Protein AF-A0A950FLW5-F1 (afdb_monomer_lite)

Secondary structure (DSSP, 8-state):
--HHHHHHHHHHHHHHHHHTT--GGGGGPBPTTTT-BHHHHHHHHHHHHHHHHHHHH-HHHHHHHHHHHHHHHHTT--HHHHHHHHTT--

Structure (mmCIF, N/CA/C/O backbone):
data_AF-A0A950FLW5-F1
#
_entry.id   AF-A0A950FLW5-F1
#
loop_
_atom_site.group_PDB
_atom_site.id
_atom_site.type_symbol
_atom_site.label_atom_id
_atom_site.label_alt_id
_atom_site.label_comp_id
_atom_site.label_asym_id
_atom_site.label_entity_id
_atom_site.label_seq_id
_atom_site.pdbx_PDB_ins_code
_atom_site.Cartn_x
_atom_site.Cartn_y
_atom_site.Cartn_z
_atom_site.occupancy
_atom_site.B_iso_or_equiv
_atom_site.auth_seq_id
_atom_site.auth_comp_id
_atom_site.auth_asym_id
_atom_site.auth_atom_id
_atom_site.pdbx_PDB_model_num
ATOM 1 N N . MET A 1 1 ? 15.180 -16.975 -12.185 1.00 68.38 1 MET A N 1
ATOM 2 C CA . MET A 1 1 ? 14.369 -15.909 -11.557 1.00 68.38 1 MET A CA 1
ATOM 3 C C . MET A 1 1 ? 15.144 -15.337 -10.381 1.00 68.38 1 MET A C 1
ATOM 5 O O . MET A 1 1 ? 15.981 -16.052 -9.845 1.00 68.38 1 MET A O 1
ATOM 9 N N . LEU A 1 2 ? 14.920 -14.068 -10.029 1.00 92.69 2 LEU A N 1
ATOM 10 C CA . LEU A 1 2 ? 15.511 -13.457 -8.831 1.00 92.69 2 LEU A CA 1
ATOM 11 C C . LEU A 1 2 ? 14.867 -14.078 -7.585 1.00 92.69 2 LEU A C 1
ATOM 13 O O . LEU A 1 2 ? 13.646 -14.216 -7.563 1.00 92.69 2 LEU A O 1
ATOM 17 N N . GLN A 1 3 ? 15.661 -14.433 -6.572 1.00 96.69 3 GLN A N 1
ATOM 18 C CA . GLN A 1 3 ? 15.159 -15.077 -5.350 1.00 96.69 3 GLN A CA 1
ATOM 19 C C . GLN A 1 3 ? 14.071 -14.231 -4.675 1.00 96.69 3 GLN A C 1
ATOM 21 O O . GLN A 1 3 ? 13.026 -14.751 -4.321 1.00 96.69 3 GLN A O 1
ATOM 26 N N . GLN A 1 4 ? 14.250 -12.911 -4.644 1.00 94.75 4 GLN A N 1
ATOM 27 C CA . GLN A 1 4 ? 13.293 -11.963 -4.070 1.00 94.75 4 GLN A CA 1
ATOM 28 C C . GLN A 1 4 ? 11.917 -12.013 -4.745 1.00 94.75 4 GLN A C 1
ATOM 30 O O . GLN A 1 4 ? 10.908 -11.801 -4.087 1.00 94.75 4 GLN A O 1
ATOM 35 N N . ALA A 1 5 ? 11.860 -12.289 -6.052 1.00 93.00 5 ALA A N 1
ATOM 36 C CA . ALA A 1 5 ? 10.586 -12.413 -6.759 1.00 93.00 5 ALA A CA 1
ATOM 37 C C . ALA A 1 5 ? 9.868 -13.727 -6.410 1.00 93.00 5 ALA A C 1
ATOM 39 O O . ALA A 1 5 ? 8.643 -13.757 -6.369 1.00 93.00 5 ALA A O 1
ATOM 40 N N . ILE A 1 6 ? 10.632 -14.797 -6.158 1.00 97.00 6 ILE A N 1
ATOM 41 C CA . ILE A 1 6 ? 10.093 -16.085 -5.703 1.00 97.00 6 ILE A CA 1
ATOM 42 C C . ILE A 1 6 ? 9.584 -15.950 -4.266 1.00 97.00 6 ILE A C 1
ATOM 44 O O . ILE A 1 6 ? 8.467 -16.366 -3.979 1.00 97.00 6 ILE A O 1
ATOM 48 N N . ASP A 1 7 ? 10.371 -15.326 -3.389 1.00 97.62 7 ASP A N 1
ATOM 49 C CA . ASP A 1 7 ? 9.999 -15.111 -1.989 1.00 97.62 7 ASP A CA 1
ATOM 50 C C . ASP A 1 7 ? 8.750 -14.226 -1.888 1.00 97.62 7 ASP A C 1
ATOM 52 O O . ASP A 1 7 ? 7.796 -14.595 -1.215 1.00 97.62 7 ASP A O 1
ATOM 56 N N . PHE A 1 8 ? 8.690 -13.123 -2.646 1.00 95.12 8 PHE A N 1
ATOM 57 C CA . PHE A 1 8 ? 7.510 -12.253 -2.689 1.00 95.12 8 PHE A CA 1
ATOM 58 C C . PHE A 1 8 ? 6.240 -12.995 -3.134 1.00 95.12 8 PHE A C 1
ATOM 60 O O . PHE A 1 8 ? 5.159 -12.758 -2.591 1.00 95.12 8 PHE A O 1
ATOM 67 N N . GLN A 1 9 ? 6.360 -13.899 -4.113 1.00 96.12 9 GLN A N 1
ATOM 68 C CA . GLN A 1 9 ? 5.242 -14.739 -4.540 1.00 96.12 9 GLN A CA 1
ATOM 69 C C . GLN A 1 9 ? 4.799 -15.678 -3.412 1.00 96.12 9 GLN A C 1
ATOM 71 O O . GLN A 1 9 ? 3.617 -15.704 -3.084 1.00 96.12 9 GLN A O 1
ATOM 76 N N . ALA A 1 10 ? 5.737 -16.406 -2.801 1.00 98.06 10 ALA A N 1
ATOM 77 C CA . ALA A 1 10 ? 5.435 -17.340 -1.721 1.00 98.06 10 ALA A CA 1
ATOM 78 C C . ALA A 1 10 ? 4.784 -16.637 -0.516 1.00 98.06 10 ALA A C 1
ATOM 80 O O . ALA A 1 10 ? 3.769 -17.103 -0.004 1.00 98.06 10 ALA A O 1
ATOM 81 N N . GLU A 1 11 ? 5.308 -15.477 -0.113 1.00 97.44 11 GLU A N 1
ATOM 82 C CA . GLU A 1 11 ? 4.740 -14.652 0.961 1.00 97.44 11 GLU A CA 1
ATOM 83 C C . GLU A 1 11 ? 3.328 -14.149 0.618 1.00 97.44 11 GLU A C 1
ATOM 85 O O . GLU A 1 11 ? 2.451 -14.111 1.483 1.00 97.44 11 GLU A O 1
ATOM 90 N N . SER A 1 12 ? 3.081 -13.791 -0.647 1.00 97.00 12 SER A N 1
ATOM 91 C CA . SER A 1 12 ? 1.753 -13.368 -1.114 1.00 97.00 12 SER A CA 1
ATOM 92 C C . SER A 1 12 ? 0.740 -14.516 -1.083 1.00 97.00 12 SER A C 1
ATOM 94 O O . SER A 1 12 ? -0.401 -14.305 -0.665 1.00 97.00 12 SER A O 1
ATOM 96 N N . ASP A 1 13 ? 1.151 -15.724 -1.473 1.00 98.19 13 ASP A N 1
ATOM 97 C CA . ASP A 1 13 ? 0.306 -16.923 -1.436 1.00 98.19 13 ASP A CA 1
ATOM 98 C C . ASP A 1 13 ? -0.033 -17.324 0.012 1.00 98.19 13 ASP A C 1
ATOM 100 O O . ASP A 1 13 ? -1.185 -17.639 0.326 1.00 98.19 13 ASP A O 1
ATOM 104 N N . GLU A 1 14 ? 0.940 -17.257 0.926 1.00 98.25 14 GLU A N 1
ATOM 105 C CA . GLU A 1 14 ? 0.713 -17.499 2.356 1.00 98.25 14 GLU A CA 1
ATOM 106 C C . GLU A 1 14 ? -0.229 -16.458 2.975 1.00 98.25 14 GLU A C 1
ATOM 108 O O . GLU A 1 14 ? -1.136 -16.811 3.739 1.00 98.25 14 GLU A O 1
ATOM 113 N N . LEU A 1 15 ? -0.053 -15.180 2.622 1.00 97.12 15 LEU A N 1
ATOM 114 C CA . LEU A 1 15 ? -0.939 -14.108 3.064 1.00 97.12 15 LEU A CA 1
ATOM 115 C C . LEU A 1 15 ? -2.367 -14.330 2.553 1.00 97.12 15 LEU A C 1
ATOM 117 O O . LEU A 1 15 ? -3.313 -14.224 3.334 1.00 97.12 15 LEU A O 1
ATOM 121 N N . LEU A 1 16 ? -2.541 -14.688 1.278 1.00 97.56 16 LEU A N 1
ATOM 122 C CA . LEU A 1 16 ? -3.854 -14.993 0.710 1.00 97.56 16 LEU A CA 1
ATOM 123 C C . LEU A 1 16 ? -4.540 -16.136 1.473 1.00 97.56 16 LEU A C 1
ATOM 125 O O . LEU A 1 16 ? -5.674 -15.974 1.921 1.00 97.56 16 LEU A O 1
ATOM 129 N N . ALA A 1 17 ? -3.833 -17.242 1.715 1.00 98.06 17 ALA A N 1
ATOM 130 C CA . ALA A 1 17 ? -4.367 -18.394 2.445 1.00 98.06 17 ALA A CA 1
ATOM 131 C C . ALA A 1 17 ? -4.775 -18.073 3.900 1.00 98.06 17 ALA A C 1
ATOM 133 O O . ALA A 1 17 ? -5.616 -18.767 4.487 1.00 98.06 17 ALA A O 1
ATOM 134 N N . LEU A 1 18 ? -4.176 -17.043 4.511 1.00 96.25 18 LEU A N 1
ATOM 135 C CA . LEU A 1 18 ? -4.596 -16.511 5.808 1.00 96.25 18 LEU A CA 1
ATOM 136 C C . LEU A 1 18 ? -5.882 -15.681 5.685 1.00 96.25 18 LEU A C 1
ATOM 138 O O . LEU A 1 18 ? -6.794 -15.850 6.497 1.00 96.25 18 LEU A O 1
ATOM 142 N N . LEU A 1 19 ? -5.957 -14.802 4.681 1.00 96.38 19 LEU A N 1
ATOM 143 C CA . LEU A 1 19 ? -7.084 -13.892 4.456 1.00 96.38 19 LEU A CA 1
ATOM 144 C C . LEU A 1 19 ? -8.361 -14.624 4.021 1.00 96.38 19 LEU A C 1
ATOM 146 O O . LEU A 1 19 ? -9.448 -14.235 4.436 1.00 96.38 19 LEU A O 1
ATOM 150 N N . GLU A 1 20 ? -8.247 -15.719 3.267 1.00 97.06 20 GLU A N 1
ATOM 151 C CA . GLU A 1 20 ? -9.386 -16.543 2.823 1.00 97.06 20 GLU A CA 1
ATOM 152 C C . GLU A 1 20 ? -10.200 -17.154 3.975 1.00 97.06 20 GLU A C 1
ATOM 154 O O . GLU A 1 20 ? -11.331 -17.600 3.786 1.00 97.06 20 GLU A O 1
ATOM 159 N N . ARG A 1 21 ? -9.642 -17.180 5.189 1.00 96.06 21 ARG A N 1
ATOM 160 C CA . ARG A 1 21 ? -10.303 -17.715 6.388 1.00 96.06 21 ARG A CA 1
ATOM 161 C C . ARG A 1 21 ? -11.162 -16.678 7.112 1.00 96.06 21 ARG A C 1
ATOM 163 O O . ARG A 1 21 ? -11.816 -17.025 8.095 1.00 96.06 21 ARG A O 1
ATOM 170 N N . LEU A 1 22 ? -11.101 -15.417 6.690 1.00 97.00 22 LEU A N 1
ATOM 171 C CA . LEU A 1 22 ? -11.776 -14.300 7.339 1.00 97.00 22 LEU A CA 1
ATOM 172 C C . LEU A 1 22 ? -13.200 -14.137 6.808 1.00 97.00 22 LEU A C 1
ATOM 174 O O . LEU A 1 22 ? -13.451 -14.241 5.610 1.00 97.00 22 LEU A O 1
ATOM 178 N N . ASN A 1 23 ? -14.131 -13.816 7.703 1.00 97.25 23 ASN A N 1
ATOM 179 C CA . ASN A 1 23 ? -15.457 -13.353 7.310 1.00 97.25 23 ASN A CA 1
ATOM 180 C C . ASN A 1 23 ? -15.420 -11.846 7.033 1.00 97.25 23 ASN A C 1
ATOM 182 O O . ASN A 1 23 ? -14.522 -11.141 7.487 1.00 97.25 23 ASN A O 1
ATOM 186 N N . GLU A 1 24 ? -16.446 -11.319 6.364 1.00 95.56 24 GLU A N 1
ATOM 187 C CA . GLU A 1 24 ? -16.543 -9.891 6.019 1.00 95.56 24 GLU A CA 1
ATOM 188 C C . GLU A 1 24 ? -16.351 -8.959 7.234 1.00 95.56 24 GLU A C 1
ATOM 190 O O . GLU A 1 24 ? -15.603 -7.988 7.171 1.00 95.56 24 GLU A O 1
ATOM 195 N N . GLN A 1 25 ? -16.942 -9.304 8.380 1.00 96.62 25 GLN A N 1
ATOM 196 C CA . GLN A 1 25 ? -16.815 -8.526 9.619 1.00 96.62 25 GLN A CA 1
ATOM 197 C C . GLN 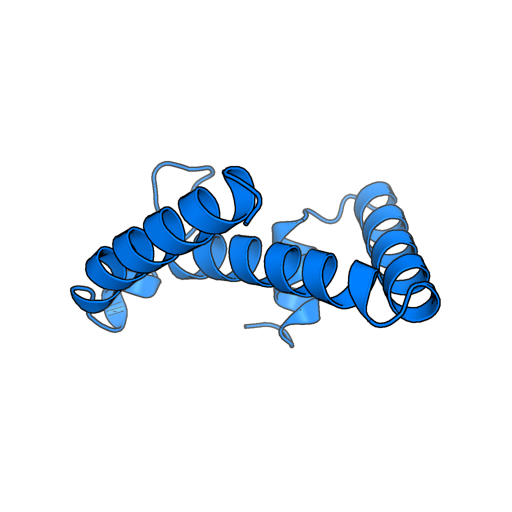A 1 25 ? -15.391 -8.504 10.202 1.00 96.62 25 GLN A C 1
ATOM 199 O O . GLN A 1 25 ? -15.030 -7.557 10.901 1.00 96.62 25 GLN A O 1
ATOM 204 N N . ASP A 1 26 ? -14.575 -9.527 9.928 1.00 97.06 26 ASP A N 1
ATOM 205 C CA . ASP A 1 26 ? -13.214 -9.615 10.463 1.00 97.06 26 ASP A CA 1
ATOM 206 C C . ASP A 1 26 ? -12.298 -8.559 9.833 1.00 97.06 26 ASP A C 1
ATOM 208 O O . ASP A 1 26 ? -11.328 -8.135 10.460 1.00 97.06 26 ASP A O 1
ATOM 212 N N . TRP A 1 27 ? -12.627 -8.077 8.632 1.00 96.75 27 TRP A N 1
ATOM 213 C CA . TRP A 1 27 ? -11.843 -7.069 7.919 1.00 96.75 27 TRP A CA 1
ATOM 214 C C . TRP A 1 27 ? -11.767 -5.722 8.644 1.00 96.75 27 TRP A C 1
ATOM 216 O O . TRP A 1 27 ? -10.786 -4.996 8.487 1.00 96.75 27 TRP A O 1
ATOM 226 N N . GLN A 1 28 ? -12.760 -5.421 9.485 1.00 96.81 28 GLN A N 1
ATOM 227 C CA . GLN A 1 28 ? -12.824 -4.209 10.308 1.00 96.81 28 GLN A CA 1
ATOM 228 C C . GLN A 1 28 ? -12.164 -4.377 11.685 1.00 96.81 28 GLN A C 1
ATOM 230 O O . GLN A 1 28 ? -12.116 -3.437 12.475 1.00 96.81 28 GLN A O 1
ATOM 235 N N . ARG A 1 29 ? -11.654 -5.571 12.012 1.00 97.00 29 ARG A N 1
ATOM 236 C CA . ARG A 1 29 ? -10.989 -5.818 13.294 1.00 97.00 29 ARG A CA 1
ATOM 237 C C . ARG A 1 29 ? -9.643 -5.102 13.337 1.00 97.00 29 ARG A C 1
ATOM 239 O O . ARG A 1 29 ? -8.770 -5.381 12.516 1.00 97.00 29 ARG A O 1
ATOM 246 N N . GLU A 1 30 ? -9.454 -4.250 14.341 1.00 97.69 30 GLU A N 1
ATOM 247 C CA . GLU A 1 30 ? -8.160 -3.625 14.615 1.00 97.69 30 GLU A CA 1
ATOM 248 C C . GLU A 1 30 ? -7.093 -4.668 14.966 1.00 97.69 30 GLU A C 1
ATOM 250 O O . GLU A 1 30 ? -7.305 -5.613 15.733 1.00 97.69 30 GLU A O 1
ATOM 255 N N . THR A 1 31 ? -5.912 -4.466 14.404 1.00 95.75 31 THR A N 1
ATOM 256 C CA . THR A 1 31 ? -4.704 -5.230 14.687 1.00 95.75 31 THR A CA 1
ATOM 257 C C . THR A 1 31 ? -3.854 -4.507 15.734 1.00 95.75 31 THR A C 1
ATOM 259 O O . THR A 1 31 ? -4.027 -3.322 16.018 1.00 95.75 31 THR A O 1
ATOM 262 N N . GLN A 1 32 ? -2.863 -5.204 16.291 1.00 96.12 32 GLN A N 1
ATOM 263 C CA . GLN A 1 32 ? -1.876 -4.581 17.183 1.00 96.12 32 GLN A CA 1
ATOM 264 C C . GLN A 1 32 ? -0.902 -3.649 16.440 1.00 96.12 32 GLN A C 1
ATOM 266 O O . GLN A 1 32 ? -0.162 -2.891 17.068 1.00 96.12 32 GLN A O 1
ATOM 271 N N . PHE A 1 33 ? -0.882 -3.684 15.105 1.00 94.38 33 PHE A N 1
ATOM 272 C CA . PHE A 1 33 ? -0.041 -2.809 14.307 1.00 94.38 33 PHE A CA 1
ATOM 273 C C . PHE A 1 33 ? -0.736 -1.464 14.108 1.00 94.38 33 PHE A C 1
ATOM 275 O O . PHE A 1 33 ? -1.661 -1.347 13.314 1.00 94.38 33 PHE A O 1
ATOM 282 N N . LYS A 1 34 ? -0.280 -0.433 14.832 1.00 95.06 34 LYS A N 1
ATOM 283 C CA . LYS A 1 34 ? -0.764 0.957 14.700 1.00 95.06 34 LYS A CA 1
ATOM 284 C C . LYS A 1 34 ? -2.285 1.133 14.866 1.00 95.06 34 LYS A C 1
ATOM 286 O O . LYS A 1 34 ? -2.801 2.167 14.451 1.00 95.06 34 LYS A O 1
ATOM 291 N N . HIS A 1 35 ? -2.974 0.161 15.469 1.00 95.75 35 HIS A N 1
ATOM 292 C CA . HIS A 1 35 ? -4.441 0.096 15.535 1.00 95.75 35 HIS A CA 1
ATOM 293 C C . HIS A 1 35 ? -5.126 0.070 14.160 1.00 95.75 35 HIS A C 1
ATOM 295 O O . HIS A 1 35 ? -6.268 0.485 14.018 1.00 95.75 35 HIS A O 1
ATOM 301 N N . TRP A 1 36 ? -4.424 -0.398 13.129 1.00 97.38 36 TRP A N 1
ATOM 302 C CA . TRP A 1 36 ? -4.967 -0.528 11.780 1.00 97.38 36 TRP A CA 1
ATOM 303 C C . TRP A 1 36 ? -5.887 -1.734 11.695 1.00 97.38 36 TRP A C 1
ATOM 305 O O . TRP A 1 36 ? -5.560 -2.789 12.245 1.00 97.38 36 TRP A O 1
ATOM 315 N N . THR A 1 37 ? -7.000 -1.606 10.981 1.00 97.56 37 THR A N 1
ATOM 316 C CA . THR A 1 37 ? -7.849 -2.745 10.627 1.00 97.56 37 THR A CA 1
ATOM 317 C C . THR A 1 37 ? -7.119 -3.698 9.675 1.00 97.56 37 THR A C 1
ATOM 319 O O . THR A 1 37 ? -6.078 -3.366 9.101 1.00 97.56 37 THR A O 1
ATOM 322 N N . ILE A 1 38 ? -7.648 -4.908 9.480 1.00 97.12 38 ILE A N 1
ATOM 323 C CA . ILE A 1 38 ? -7.106 -5.813 8.454 1.00 97.12 38 ILE A CA 1
ATOM 324 C C . ILE A 1 38 ? -7.227 -5.166 7.062 1.00 97.12 38 ILE A C 1
ATOM 326 O O . ILE A 1 38 ? -6.282 -5.246 6.276 1.00 97.12 38 ILE A O 1
ATOM 330 N N . ASN A 1 39 ? -8.330 -4.458 6.787 1.00 96.56 39 ASN A N 1
ATOM 331 C CA . ASN A 1 39 ? -8.497 -3.668 5.564 1.00 96.56 39 ASN A CA 1
ATOM 332 C C . ASN A 1 39 ? -7.385 -2.627 5.382 1.00 96.56 39 ASN A C 1
ATOM 334 O O . ASN A 1 39 ? -6.781 -2.573 4.314 1.00 96.56 39 ASN A O 1
ATOM 338 N N . ASP A 1 40 ? -7.059 -1.862 6.423 1.00 97.50 40 ASP A N 1
ATOM 339 C CA . ASP A 1 40 ? -6.018 -0.824 6.379 1.00 97.50 40 ASP A CA 1
ATOM 340 C C . ASP A 1 40 ? -4.641 -1.409 6.025 1.00 97.50 40 ASP A C 1
ATOM 342 O O . ASP A 1 40 ? -3.883 -0.844 5.230 1.00 97.50 40 ASP A O 1
ATOM 346 N N . VAL A 1 41 ? -4.308 -2.572 6.599 1.00 96.81 41 VAL A N 1
ATOM 347 C CA . VAL A 1 41 ? -3.046 -3.271 6.319 1.00 96.81 41 VAL A CA 1
ATOM 348 C C . VAL A 1 41 ? -2.989 -3.721 4.858 1.00 96.81 41 VAL A C 1
ATOM 350 O O . VAL A 1 41 ? -1.985 -3.476 4.185 1.00 96.81 41 VAL A O 1
ATOM 353 N N . ILE A 1 42 ? -4.057 -4.333 4.340 1.00 96.81 42 ILE A N 1
ATOM 354 C CA . ILE A 1 42 ? -4.099 -4.795 2.946 1.00 96.81 42 ILE A CA 1
ATOM 355 C C . ILE A 1 42 ? -4.125 -3.624 1.963 1.00 96.81 42 ILE A C 1
ATOM 357 O O . ILE A 1 42 ? -3.408 -3.662 0.963 1.00 96.81 42 ILE A O 1
ATOM 361 N N . ALA A 1 43 ? -4.852 -2.548 2.266 1.00 96.38 43 ALA A N 1
ATOM 362 C CA . ALA A 1 43 ? -4.841 -1.316 1.485 1.00 96.38 43 ALA A CA 1
ATOM 363 C C . ALA A 1 43 ? -3.420 -0.745 1.366 1.00 96.38 43 ALA A C 1
ATOM 365 O O . ALA A 1 43 ? -2.968 -0.395 0.271 1.00 96.38 43 ALA A O 1
ATOM 366 N N . HIS A 1 44 ? -2.683 -0.696 2.479 1.00 95.31 44 HIS A N 1
ATOM 367 C CA . HIS A 1 44 ? -1.298 -0.234 2.498 1.00 95.31 44 HIS A CA 1
ATOM 368 C C . HIS A 1 44 ? -0.378 -1.099 1.628 1.00 95.31 44 HIS A C 1
ATOM 370 O O . HIS A 1 44 ? 0.374 -0.557 0.816 1.00 95.31 44 HIS A O 1
ATOM 376 N N . ILE A 1 45 ? -0.454 -2.427 1.761 1.00 96.25 45 ILE A N 1
ATOM 377 C CA . ILE A 1 45 ? 0.337 -3.361 0.945 1.00 96.25 45 ILE A CA 1
ATOM 378 C C . ILE A 1 45 ? -0.007 -3.188 -0.539 1.00 96.25 45 ILE A C 1
ATOM 380 O O . ILE A 1 45 ? 0.887 -3.050 -1.375 1.00 96.25 45 ILE A O 1
ATOM 384 N N . HIS A 1 46 ? -1.299 -3.122 -0.868 1.00 96.31 46 HIS A N 1
ATOM 385 C CA . HIS A 1 46 ? -1.769 -2.964 -2.239 1.00 96.31 46 HIS A CA 1
ATOM 386 C C . HIS A 1 46 ? -1.240 -1.680 -2.892 1.00 96.31 46 HIS A C 1
ATOM 388 O O . HIS A 1 46 ? -0.748 -1.730 -4.020 1.00 96.31 46 HIS A O 1
ATOM 394 N N . PHE A 1 47 ? -1.255 -0.550 -2.176 1.00 97.19 47 PHE A N 1
ATOM 395 C CA . PHE A 1 47 ? -0.712 0.716 -2.675 1.00 97.19 47 PHE A CA 1
ATOM 396 C C . PHE A 1 47 ? 0.766 0.606 -3.073 1.00 97.19 47 PHE A C 1
ATOM 398 O O . PHE A 1 47 ? 1.162 1.090 -4.137 1.00 97.19 47 PHE A O 1
ATOM 405 N N . PHE A 1 48 ? 1.595 -0.035 -2.245 1.00 96.31 48 PHE A N 1
ATOM 406 C CA . PHE A 1 48 ? 3.021 -0.172 -2.543 1.00 96.31 48 PHE A CA 1
ATOM 407 C C . PHE A 1 48 ? 3.300 -1.211 -3.632 1.00 96.31 48 PHE A C 1
ATOM 409 O O . PHE A 1 48 ? 4.176 -0.966 -4.461 1.00 96.31 48 PHE A O 1
ATOM 416 N N . ASN A 1 49 ? 2.517 -2.291 -3.713 1.00 96.50 49 ASN A N 1
ATOM 417 C CA . ASN A 1 49 ? 2.590 -3.237 -4.830 1.00 96.50 49 ASN A CA 1
ATOM 418 C C . ASN A 1 49 ? 2.247 -2.553 -6.161 1.00 96.50 49 ASN A C 1
ATOM 420 O O . ASN A 1 49 ? 3.006 -2.666 -7.121 1.00 96.50 49 ASN A O 1
ATOM 424 N N . TYR A 1 50 ? 1.161 -1.772 -6.197 1.00 97.00 50 TYR A N 1
ATOM 425 C CA . TYR A 1 50 ? 0.801 -0.956 -7.359 1.00 97.00 50 TYR A CA 1
ATOM 426 C C . TYR A 1 50 ? 1.908 0.043 -7.712 1.00 97.00 50 TYR A C 1
ATOM 428 O O . TYR A 1 50 ? 2.281 0.188 -8.871 1.00 97.00 50 TYR A O 1
ATOM 436 N N . THR A 1 51 ? 2.473 0.720 -6.710 1.00 97.12 51 THR A N 1
ATOM 437 C CA . THR A 1 51 ? 3.537 1.711 -6.921 1.00 97.12 51 THR A CA 1
ATOM 438 C C . THR A 1 51 ? 4.812 1.075 -7.484 1.00 97.12 51 THR A C 1
ATOM 440 O O . THR A 1 51 ? 5.466 1.676 -8.338 1.00 97.12 51 THR A O 1
ATOM 443 N N . ALA A 1 52 ? 5.165 -0.134 -7.037 1.00 95.81 52 ALA A N 1
ATOM 444 C CA . ALA A 1 52 ? 6.308 -0.885 -7.549 1.00 95.81 52 ALA A CA 1
ATOM 445 C C . ALA A 1 52 ? 6.094 -1.334 -9.002 1.00 95.81 52 ALA A C 1
ATOM 447 O O . ALA A 1 52 ? 6.986 -1.157 -9.829 1.00 95.81 52 ALA A O 1
ATOM 448 N N . ASP A 1 53 ? 4.908 -1.849 -9.326 1.00 97.00 53 ASP A N 1
ATOM 449 C CA . ASP A 1 53 ? 4.539 -2.229 -10.692 1.00 97.00 53 ASP A CA 1
ATOM 450 C C . ASP A 1 53 ? 4.528 -1.009 -11.634 1.00 97.00 53 ASP A C 1
ATOM 452 O O . ASP A 1 53 ? 5.143 -1.020 -12.703 1.00 97.00 53 ASP A O 1
ATOM 456 N N . LEU A 1 54 ? 3.954 0.112 -11.181 1.00 98.06 54 LEU A N 1
ATOM 457 C CA . LEU A 1 54 ? 3.948 1.375 -11.919 1.00 98.06 54 LEU A CA 1
ATOM 458 C C . LEU A 1 54 ? 5.366 1.877 -12.223 1.00 98.06 54 LEU A C 1
ATOM 460 O O . LEU A 1 54 ? 5.608 2.390 -13.312 1.00 98.06 54 LEU A O 1
ATOM 464 N N . ALA A 1 55 ? 6.319 1.702 -11.301 1.00 97.50 55 ALA A N 1
ATOM 465 C CA . ALA A 1 55 ? 7.713 2.094 -11.516 1.00 97.50 55 ALA A CA 1
ATOM 466 C C . ALA A 1 55 ? 8.381 1.340 -12.680 1.00 97.50 55 ALA A C 1
ATOM 468 O O . ALA A 1 55 ? 9.300 1.875 -13.304 1.00 97.50 55 ALA A O 1
ATOM 469 N N . LEU A 1 56 ? 7.927 0.116 -12.972 1.00 96.38 56 LEU A N 1
ATOM 470 C CA . LEU A 1 56 ? 8.419 -0.699 -14.085 1.00 96.38 56 LEU A CA 1
ATOM 471 C C . LEU A 1 56 ? 7.738 -0.342 -15.410 1.00 96.38 56 LEU A C 1
ATOM 473 O O . LEU A 1 56 ? 8.366 -0.442 -16.464 1.00 96.38 56 LEU A O 1
ATOM 477 N N . GLN A 1 57 ? 6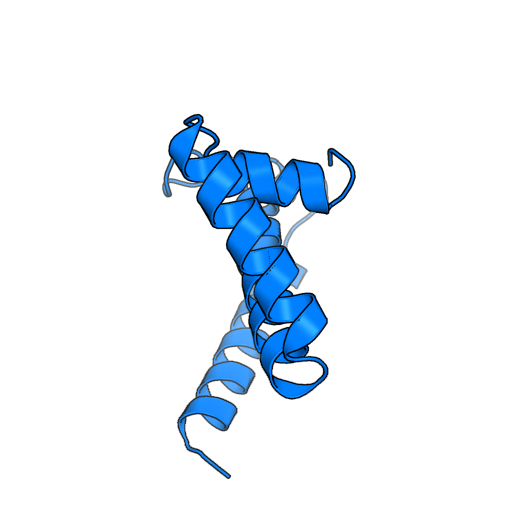.466 0.054 -15.358 1.00 97.81 57 GLN A N 1
ATOM 478 C CA . GLN A 1 57 ? 5.641 0.284 -16.545 1.00 97.81 57 GLN A CA 1
ATOM 479 C C . GLN A 1 57 ? 5.697 1.730 -17.051 1.00 97.81 57 GLN A C 1
ATOM 481 O O . GLN A 1 57 ? 5.781 1.956 -18.257 1.00 97.81 57 GLN A O 1
ATOM 486 N N . ASP A 1 58 ? 5.655 2.711 -16.146 1.00 98.19 58 ASP A N 1
ATOM 487 C CA . ASP A 1 58 ? 5.589 4.133 -16.481 1.00 98.19 58 ASP A CA 1
ATOM 488 C C . ASP A 1 58 ? 6.310 4.983 -15.423 1.00 98.19 58 ASP A C 1
ATOM 490 O O . ASP A 1 58 ? 5.772 5.363 -14.378 1.00 98.19 58 ASP A O 1
ATOM 494 N N . SER A 1 59 ? 7.554 5.345 -15.738 1.00 96.88 59 SER A N 1
ATOM 495 C CA . SER A 1 59 ? 8.396 6.169 -14.869 1.00 96.88 59 SER A CA 1
ATOM 496 C C . SER A 1 59 ? 7.845 7.584 -14.645 1.00 96.88 59 SER A C 1
ATOM 498 O O . SER A 1 59 ? 8.098 8.178 -13.594 1.00 96.88 59 SER A O 1
ATOM 500 N N . GLY A 1 60 ? 7.070 8.130 -15.590 1.00 98.38 60 GLY A N 1
ATOM 501 C CA . GLY A 1 60 ? 6.450 9.448 -15.477 1.00 98.38 60 GLY A CA 1
ATOM 502 C C . GLY A 1 60 ? 5.270 9.435 -14.509 1.00 98.38 60 GLY A C 1
ATOM 503 O O . GLY A 1 60 ? 5.196 10.273 -13.603 1.00 98.38 60 GLY A O 1
ATOM 504 N N . ALA A 1 61 ? 4.378 8.455 -14.656 1.00 97.88 61 ALA A N 1
ATOM 505 C CA . ALA A 1 61 ? 3.267 8.239 -13.735 1.00 97.88 61 ALA A CA 1
ATOM 506 C C . ALA A 1 61 ? 3.767 7.924 -12.318 1.00 97.88 61 ALA A C 1
ATOM 508 O O . ALA A 1 61 ? 3.290 8.524 -11.351 1.00 97.88 61 ALA A O 1
ATOM 509 N N . PHE A 1 62 ? 4.790 7.075 -12.193 1.00 98.38 62 PHE A N 1
ATOM 510 C CA . PHE A 1 62 ? 5.452 6.795 -10.921 1.00 98.38 62 PHE A CA 1
ATOM 511 C C . PHE A 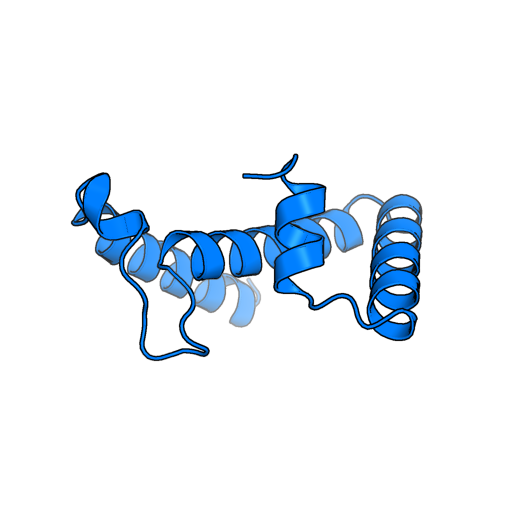1 62 ? 6.025 8.061 -10.270 1.00 98.38 62 PHE A C 1
ATOM 513 O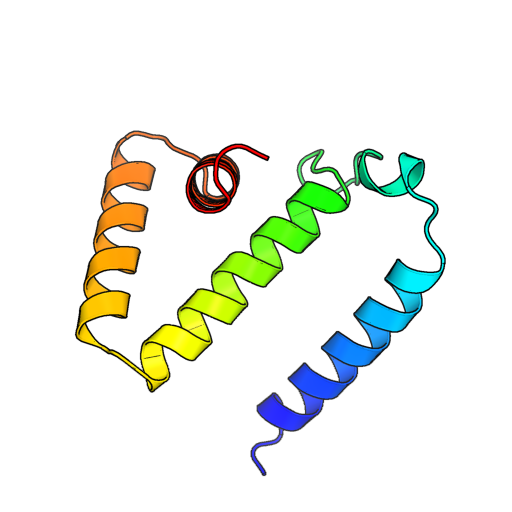 O . PHE A 1 62 ? 5.734 8.350 -9.106 1.00 98.38 62 PHE A O 1
ATOM 520 N N . ALA A 1 63 ? 6.791 8.868 -11.013 1.00 98.25 63 ALA A N 1
ATOM 521 C CA . ALA A 1 63 ? 7.371 10.102 -10.484 1.00 98.25 63 ALA A CA 1
ATOM 522 C C . ALA A 1 63 ? 6.293 11.088 -10.001 1.00 98.25 63 ALA A C 1
ATOM 524 O O . ALA A 1 63 ? 6.473 11.762 -8.983 1.00 98.25 63 ALA A O 1
ATOM 525 N N . ASN A 1 64 ? 5.159 11.160 -10.702 1.00 98.38 64 ASN A N 1
ATOM 526 C CA . ASN A 1 64 ? 4.021 11.976 -10.288 1.00 98.38 64 ASN A CA 1
ATOM 527 C C . ASN A 1 64 ? 3.370 11.442 -9.004 1.00 98.38 64 ASN A C 1
ATOM 529 O O . ASN A 1 64 ? 3.130 12.225 -8.084 1.00 98.38 64 ASN A O 1
ATOM 533 N N . LEU A 1 65 ? 3.148 10.128 -8.902 1.00 97.69 65 LEU A N 1
ATOM 534 C CA . LEU A 1 65 ? 2.593 9.499 -7.703 1.00 97.69 65 LEU A CA 1
ATOM 535 C C . LEU A 1 65 ? 3.485 9.742 -6.475 1.00 97.69 65 LEU A C 1
ATOM 537 O O . LEU A 1 65 ? 3.004 10.201 -5.438 1.00 97.69 65 LEU A O 1
ATOM 541 N N . MET A 1 66 ? 4.798 9.537 -6.611 1.00 97.00 66 MET A N 1
ATOM 542 C CA . MET A 1 66 ? 5.763 9.764 -5.530 1.00 97.00 66 MET A CA 1
ATOM 543 C C . MET A 1 66 ? 5.871 11.238 -5.131 1.00 97.00 66 MET A C 1
ATOM 545 O O . MET A 1 66 ? 6.029 11.553 -3.945 1.00 97.00 66 MET A O 1
ATOM 549 N N . ARG A 1 67 ? 5.746 12.166 -6.092 1.00 98.19 67 ARG A N 1
ATOM 550 C CA . ARG A 1 67 ? 5.661 13.603 -5.793 1.00 98.19 67 ARG A CA 1
ATOM 551 C C . ARG A 1 67 ? 4.421 13.911 -4.957 1.00 98.19 67 ARG A C 1
ATOM 553 O O . ARG A 1 67 ? 4.547 14.612 -3.955 1.00 98.19 67 ARG A O 1
ATOM 560 N N . ASN A 1 68 ? 3.261 13.375 -5.331 1.00 97.19 68 ASN A N 1
ATOM 561 C CA . ASN A 1 68 ? 2.011 13.587 -4.600 1.00 97.19 68 ASN A CA 1
ATOM 562 C C . ASN A 1 68 ? 2.102 13.043 -3.170 1.00 97.19 68 ASN A C 1
ATOM 564 O O . ASN A 1 68 ? 1.776 13.764 -2.227 1.00 97.19 68 ASN A O 1
ATOM 568 N N . LEU A 1 69 ? 2.639 11.831 -3.002 1.00 96.50 69 LEU A N 1
ATOM 569 C CA . LEU A 1 69 ? 2.885 11.233 -1.688 1.00 96.50 69 LEU A CA 1
ATOM 570 C C . LEU A 1 69 ? 3.817 12.107 -0.832 1.00 96.50 69 LEU A C 1
ATOM 572 O O . LEU A 1 69 ? 3.528 12.385 0.330 1.00 96.50 69 LEU A O 1
ATOM 576 N N . THR A 1 70 ? 4.908 12.609 -1.420 1.00 97.50 70 THR A N 1
ATOM 577 C CA . THR A 1 70 ? 5.870 13.486 -0.730 1.00 97.50 70 THR A CA 1
ATOM 578 C C . THR A 1 70 ? 5.234 14.809 -0.296 1.00 97.50 70 THR A C 1
ATOM 580 O O . THR A 1 70 ? 5.499 15.296 0.804 1.00 97.50 70 THR A O 1
ATOM 583 N N . VAL A 1 71 ? 4.406 15.416 -1.150 1.00 98.06 71 VAL A N 1
ATOM 584 C CA . VAL A 1 71 ? 3.684 16.657 -0.827 1.00 98.06 71 VAL A CA 1
ATOM 585 C C . VAL A 1 71 ? 2.685 16.419 0.304 1.00 98.06 71 VAL A C 1
ATOM 587 O O . VAL A 1 71 ? 2.675 17.190 1.262 1.00 98.06 71 VAL A O 1
ATOM 590 N N . ALA A 1 72 ? 1.908 15.336 0.242 1.00 97.12 72 ALA A N 1
ATOM 591 C CA . ALA A 1 72 ? 0.942 14.982 1.278 1.00 97.12 72 ALA A CA 1
ATOM 592 C C . ALA A 1 72 ? 1.626 14.733 2.634 1.00 97.12 72 ALA A C 1
ATOM 594 O O . ALA A 1 72 ? 1.183 15.257 3.658 1.00 97.12 72 ALA A O 1
ATOM 595 N N . ALA A 1 73 ? 2.759 14.022 2.639 1.00 96.19 73 ALA A N 1
ATOM 596 C CA . ALA A 1 73 ? 3.551 13.790 3.843 1.00 96.19 73 ALA A CA 1
ATOM 597 C C . ALA A 1 73 ? 4.070 15.101 4.464 1.00 96.19 73 ALA A C 1
ATOM 599 O O . ALA A 1 73 ? 3.986 15.286 5.677 1.00 96.19 73 ALA A O 1
ATOM 600 N N . LYS A 1 74 ? 4.535 16.061 3.647 1.00 97.31 74 LYS A N 1
ATOM 601 C CA . LYS A 1 74 ? 4.941 17.402 4.124 1.00 97.31 74 LYS A CA 1
ATOM 602 C C . LYS A 1 74 ? 3.790 18.201 4.740 1.00 97.31 74 LYS A C 1
ATOM 604 O O . LYS A 1 74 ? 4.040 19.080 5.558 1.00 97.31 74 LYS A O 1
ATOM 609 N N . GLN A 1 75 ? 2.553 17.902 4.355 1.00 97.06 75 GLN A N 1
ATOM 6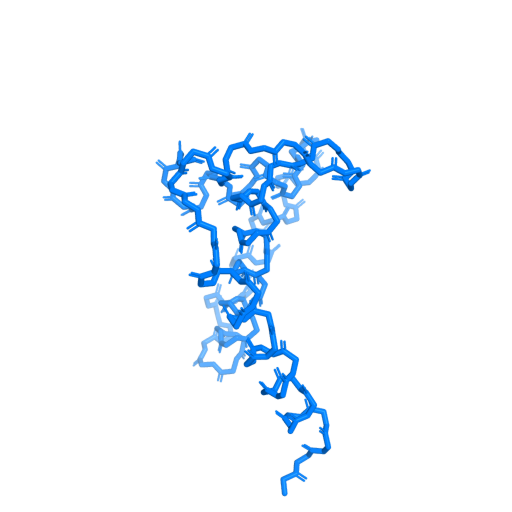10 C CA . GLN A 1 75 ? 1.339 18.498 4.916 1.00 97.06 75 GLN A CA 1
ATOM 611 C C . GLN A 1 75 ? 0.821 17.737 6.151 1.00 97.06 75 GLN A C 1
ATOM 613 O O . GLN A 1 75 ? -0.216 18.099 6.696 1.00 97.06 75 GLN A O 1
ATOM 618 N N . GLY A 1 76 ? 1.529 16.696 6.603 1.00 97.00 76 GLY A N 1
ATOM 619 C CA . GLY A 1 76 ? 1.148 15.887 7.762 1.00 97.00 76 GLY A CA 1
ATOM 620 C C . GLY A 1 76 ? 0.165 14.755 7.452 1.00 97.00 76 GLY A C 1
ATOM 621 O O . GLY A 1 76 ? -0.320 14.108 8.377 1.00 97.00 76 GLY A O 1
ATOM 622 N N . THR A 1 77 ? -0.121 14.481 6.176 1.00 96.88 77 THR A N 1
ATOM 623 C CA . THR A 1 77 ? -0.973 13.348 5.788 1.00 96.88 77 THR A CA 1
ATOM 624 C C . THR A 1 77 ? -0.231 12.044 6.055 1.00 96.88 77 THR A C 1
ATOM 626 O O . THR A 1 77 ? 0.898 11.855 5.596 1.00 96.88 77 THR A O 1
ATOM 629 N N . THR A 1 78 ? -0.857 11.130 6.795 1.00 95.19 78 THR A N 1
ATOM 630 C CA . THR A 1 78 ? -0.287 9.799 7.022 1.00 95.19 78 THR A CA 1
ATOM 631 C C . THR A 1 78 ? -0.334 8.981 5.732 1.00 95.19 78 THR A C 1
ATOM 633 O O . THR A 1 78 ? -1.206 9.185 4.889 1.00 95.19 78 THR A O 1
ATOM 636 N N . HIS A 1 79 ? 0.570 8.010 5.578 1.00 93.06 79 HIS A N 1
ATOM 637 C CA . HIS A 1 79 ? 0.512 7.105 4.425 1.00 93.06 79 HIS A CA 1
ATOM 638 C C . HIS A 1 79 ? -0.836 6.390 4.322 1.00 93.06 79 HIS A C 1
ATOM 640 O O . HIS A 1 79 ? -1.341 6.245 3.220 1.00 93.06 79 HIS A O 1
ATOM 646 N N . LEU A 1 80 ? -1.438 6.007 5.454 1.00 94.56 80 LEU A N 1
ATOM 647 C CA . LEU A 1 80 ? -2.749 5.367 5.448 1.00 94.56 80 LEU A CA 1
ATOM 648 C C . LEU A 1 80 ? -3.826 6.308 4.897 1.00 94.56 80 LEU A C 1
ATOM 650 O O . LEU A 1 80 ? -4.523 5.949 3.958 1.00 94.56 80 LEU A O 1
ATOM 654 N N . ALA A 1 81 ? -3.899 7.545 5.398 1.00 95.50 81 ALA A N 1
ATOM 655 C CA . ALA A 1 81 ? -4.862 8.525 4.899 1.00 95.50 81 ALA A CA 1
ATOM 656 C C . ALA A 1 81 ? -4.676 8.807 3.397 1.00 95.50 81 ALA A C 1
ATOM 658 O O . ALA A 1 81 ? -5.654 8.942 2.664 1.00 95.50 81 ALA A O 1
ATOM 659 N N . PHE A 1 82 ? -3.427 8.846 2.921 1.00 96.88 82 PHE A N 1
ATOM 660 C CA . PHE A 1 82 ? -3.131 8.969 1.495 1.00 96.88 82 PHE A CA 1
ATOM 661 C C . PHE A 1 82 ? -3.611 7.748 0.698 1.00 96.88 82 PHE A C 1
ATOM 663 O O . PHE A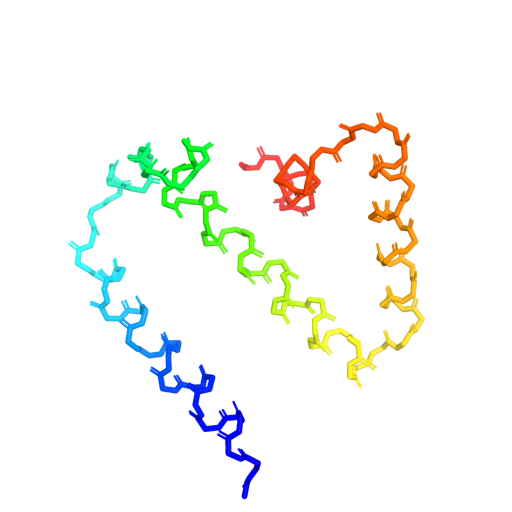 1 82 ? -4.254 7.913 -0.335 1.00 96.88 82 PHE A O 1
ATOM 670 N N . THR A 1 83 ? -3.327 6.534 1.177 1.00 96.44 83 THR A N 1
ATOM 671 C CA . THR A 1 83 ? -3.772 5.284 0.550 1.00 96.44 83 THR A CA 1
ATOM 672 C C . THR A 1 83 ? -5.295 5.220 0.450 1.00 96.44 83 THR A C 1
ATOM 674 O O . THR A 1 83 ? -5.810 4.908 -0.619 1.00 96.44 83 THR A O 1
ATOM 677 N N . HIS A 1 84 ? -6.022 5.569 1.513 1.00 95.50 84 HIS A N 1
ATOM 678 C CA . HIS A 1 84 ? -7.488 5.584 1.502 1.00 95.50 84 HIS A CA 1
ATOM 679 C C . HIS A 1 84 ? -8.018 6.592 0.481 1.00 95.50 84 HIS A C 1
ATOM 681 O O . HIS A 1 84 ? -8.883 6.265 -0.328 1.00 95.50 84 HIS A O 1
ATOM 687 N N . ALA A 1 85 ? -7.448 7.803 0.442 1.00 95.25 85 ALA A N 1
ATOM 688 C CA . ALA A 1 85 ? -7.807 8.798 -0.566 1.00 95.25 85 ALA A CA 1
ATOM 689 C C . ALA A 1 85 ? -7.531 8.301 -1.999 1.00 95.25 85 ALA A C 1
ATOM 691 O O . ALA A 1 85 ? -8.349 8.522 -2.890 1.00 95.25 85 ALA A O 1
ATOM 692 N N . TRP A 1 86 ? -6.416 7.597 -2.219 1.00 95.38 86 TRP A N 1
ATOM 693 C CA . TRP A 1 86 ? -6.072 6.989 -3.508 1.00 95.38 86 TRP A CA 1
ATOM 694 C C . TRP A 1 86 ? -7.043 5.870 -3.920 1.00 95.38 86 TRP A C 1
ATOM 696 O O . TRP A 1 86 ? -7.390 5.780 -5.095 1.00 95.38 86 TRP A O 1
ATOM 706 N N . LEU A 1 87 ? -7.547 5.084 -2.964 1.00 94.31 87 LEU A N 1
ATOM 707 C CA . LEU A 1 87 ? -8.581 4.061 -3.181 1.00 94.31 87 LEU A CA 1
ATOM 708 C C . LEU A 1 87 ? -9.991 4.636 -3.415 1.00 94.31 87 LEU A C 1
ATOM 710 O O . LEU A 1 87 ? -10.925 3.879 -3.663 1.00 94.31 87 LEU A O 1
ATOM 714 N N . GLY A 1 88 ? -10.164 5.960 -3.346 1.00 90.44 88 GLY A N 1
ATOM 715 C CA . GLY A 1 88 ? -11.466 6.615 -3.494 1.00 90.44 88 GLY A CA 1
ATOM 716 C C . GLY A 1 88 ? -12.235 6.814 -2.183 1.00 90.44 88 GLY A C 1
ATOM 717 O O . GLY A 1 88 ? -13.436 7.066 -2.227 1.00 90.44 88 GLY A O 1
ATOM 718 N N . GLY A 1 89 ? -11.562 6.743 -1.030 1.00 69.69 89 GLY A N 1
ATOM 719 C CA . GLY A 1 89 ? -12.137 7.026 0.291 1.00 69.69 89 GLY A CA 1
ATOM 720 C C . GLY A 1 89 ? -12.773 5.829 1.000 1.00 69.69 89 GLY A C 1
ATOM 721 O O . GLY A 1 89 ? -13.598 6.050 1.886 1.00 69.69 89 GLY A O 1
ATOM 722 N N . ALA A 1 90 ? -12.423 4.602 0.598 1.00 54.25 90 ALA A N 1
ATOM 723 C CA . ALA A 1 90 ? -12.760 3.381 1.335 1.00 54.25 90 ALA A CA 1
ATOM 724 C C . ALA A 1 90 ? -12.021 3.303 2.680 1.00 54.25 90 ALA A C 1
ATOM 726 O O . ALA A 1 90 ? -10.904 3.866 2.776 1.00 54.25 90 ALA A O 1
#

Sequence (90 aa):
MLQQAIDFQAESDELLALLERLNEQDWQRETQFKHWTINDVIAHIHFFNYTADLALQDSGAFANLMRNLTVAAKQGTTHLAFTHAWLGGA

Foldseek 3Di:
DDVVVVVVVVVVVVVVVVCVVDDPVQQQQQDPPVRDGVVLVVLLVVVVVVLVVCVVVPVPVSVVLVVVVVVCVVVVHDSSNVSCVVVVND

pLDDT: mean 95.5, std 6.12, range [54.25, 98.38]

Radius of gyration: 15.0 Å; chains: 1; bounding box: 32×37×34 Å